Protein AF-A0A2M8DUD2-F1 (afdb_monomer)

Nearest PDB structures (foldseek):
  1knr-assembly1_A  TM=9.742E-01  e=7.635E-02  Escherichia coli

Sequence (43 aa):
RNLVQTADLIVQSALSRHESRGLHYSKDYPQTLPVAKPTILSP

Structure (mmCIF, N/CA/C/O backbone):
data_AF-A0A2M8DUD2-F1
#
_entry.id   AF-A0A2M8DUD2-F1
#
loop_
_atom_site.group_PDB
_atom_site.id
_atom_site.type_symbol
_atom_site.label_atom_id
_atom_site.label_alt_id
_atom_site.label_comp_id
_atom_site.label_asym_id
_atom_site.label_entity_id
_atom_site.label_seq_id
_atom_site.pdbx_PDB_ins_code
_atom_site.Cartn_x
_atom_site.Cartn_y
_atom_site.Cartn_z
_atom_site.occupancy
_atom_site.B_iso_or_equiv
_atom_site.auth_seq_id
_atom_site.auth_comp_id
_atom_site.auth_asym_id
_atom_site.auth_atom_id
_atom_site.pdbx_PDB_model_num
ATOM 1 N N . ARG A 1 1 ? -9.965 2.726 17.564 1.00 86.94 1 ARG A N 1
ATOM 2 C CA . ARG A 1 1 ? -10.352 3.720 16.531 1.00 86.94 1 ARG A CA 1
ATOM 3 C C . ARG A 1 1 ? -9.217 3.924 15.531 1.00 86.94 1 ARG A C 1
ATOM 5 O O . ARG A 1 1 ? -9.417 3.569 14.383 1.00 86.94 1 ARG A O 1
ATOM 12 N N . ASN A 1 2 ? -8.020 4.324 15.972 1.00 97.00 2 ASN A N 1
ATOM 13 C CA . ASN A 1 2 ? -6.871 4.563 15.081 1.00 97.00 2 ASN A CA 1
ATOM 14 C C . ASN A 1 2 ? -6.492 3.342 14.231 1.00 97.00 2 ASN A C 1
ATOM 16 O O . ASN A 1 2 ? -6.386 3.470 13.024 1.00 97.00 2 ASN A O 1
ATOM 20 N N . LEU A 1 3 ? -6.385 2.148 14.833 1.00 98.12 3 LEU A N 1
ATOM 21 C CA . LEU A 1 3 ? -5.996 0.936 14.096 1.00 98.12 3 LEU A CA 1
ATOM 22 C C . LEU A 1 3 ? -6.932 0.612 12.924 1.00 98.12 3 LEU A C 1
ATOM 24 O O . LEU A 1 3 ? -6.456 0.291 11.846 1.00 98.12 3 LEU A O 1
ATOM 28 N N . VAL A 1 4 ? -8.249 0.729 13.122 1.00 98.19 4 VAL A N 1
ATOM 29 C CA . VAL A 1 4 ? -9.243 0.444 12.072 1.00 98.19 4 VAL A CA 1
ATOM 30 C C . VAL A 1 4 ? -9.146 1.470 10.949 1.00 98.19 4 VAL A C 1
ATOM 32 O O . VAL A 1 4 ? -9.105 1.096 9.785 1.00 98.19 4 VAL A O 1
ATOM 35 N N . GLN A 1 5 ? -9.046 2.755 11.293 1.00 97.50 5 GLN A N 1
ATOM 36 C CA . GLN A 1 5 ? -8.921 3.821 10.302 1.00 97.50 5 GLN A CA 1
ATOM 37 C C . GLN A 1 5 ? -7.612 3.712 9.511 1.00 97.50 5 GLN A C 1
ATOM 39 O O . GLN A 1 5 ? -7.606 3.835 8.293 1.00 97.50 5 GLN A O 1
ATOM 44 N N . THR A 1 6 ? -6.495 3.440 10.185 1.00 98.12 6 THR A N 1
ATOM 45 C CA . THR A 1 6 ? -5.203 3.236 9.525 1.00 98.12 6 THR A CA 1
ATOM 46 C C . THR A 1 6 ? -5.220 1.995 8.633 1.00 98.12 6 THR A C 1
ATOM 48 O O . THR A 1 6 ? -4.703 2.054 7.521 1.00 98.12 6 THR A O 1
ATOM 51 N N . ALA A 1 7 ? -5.835 0.894 9.077 1.00 98.56 7 ALA A N 1
ATOM 52 C CA . ALA A 1 7 ? -5.975 -0.313 8.265 1.00 98.56 7 ALA A CA 1
ATOM 53 C C . ALA A 1 7 ? -6.800 -0.057 6.995 1.00 98.56 7 ALA A C 1
ATOM 55 O O . A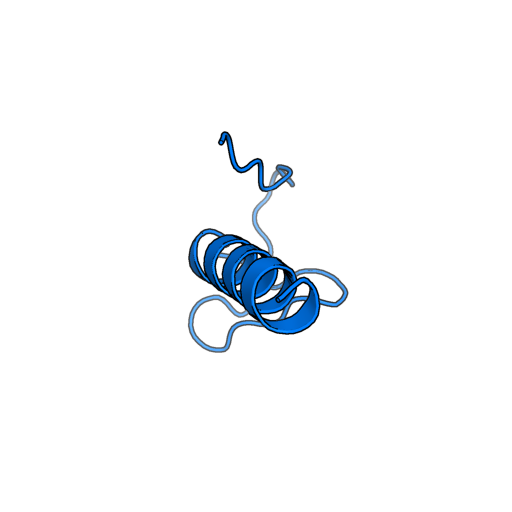LA A 1 7 ? -6.400 -0.497 5.921 1.00 98.56 7 ALA A O 1
ATOM 56 N N . ASP A 1 8 ? -7.895 0.697 7.098 1.00 98.19 8 ASP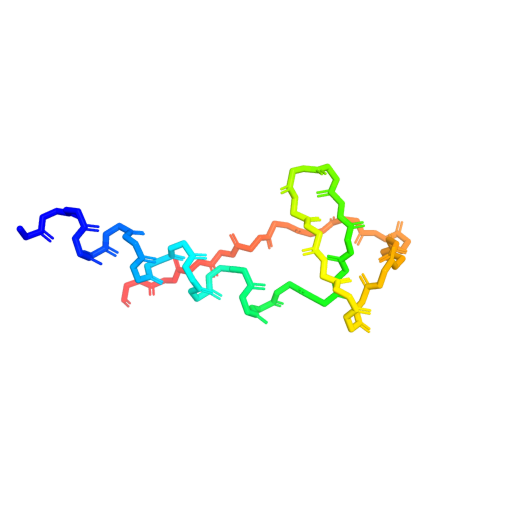 A N 1
ATOM 57 C CA . ASP A 1 8 ? -8.718 1.082 5.948 1.00 98.19 8 ASP A CA 1
ATOM 58 C C . ASP A 1 8 ? -7.909 1.886 4.913 1.00 98.19 8 ASP A C 1
ATOM 60 O O . ASP A 1 8 ? -7.854 1.521 3.738 1.00 98.19 8 ASP A O 1
ATOM 64 N N . LEU A 1 9 ? -7.151 2.896 5.357 1.00 98.31 9 LEU A N 1
ATOM 65 C CA . LEU A 1 9 ? -6.275 3.677 4.471 1.00 98.31 9 LEU A CA 1
ATOM 66 C C . LEU A 1 9 ? -5.189 2.818 3.798 1.00 98.31 9 LEU A C 1
ATOM 68 O O . LEU A 1 9 ? -4.866 3.037 2.627 1.00 98.31 9 LEU A O 1
ATOM 72 N N . ILE A 1 10 ? -4.631 1.829 4.506 1.00 98.56 10 ILE A N 1
ATOM 73 C CA . ILE A 1 10 ? -3.659 0.881 3.937 1.00 98.56 10 ILE A CA 1
ATOM 74 C C . ILE A 1 10 ? -4.315 0.039 2.836 1.00 98.56 10 ILE A C 1
ATOM 76 O O . ILE A 1 10 ? -3.743 -0.101 1.753 1.00 98.56 10 ILE A O 1
ATOM 80 N N . VAL A 1 11 ? -5.512 -0.496 3.090 1.00 98.38 11 VAL A N 1
ATOM 81 C CA . VAL A 1 11 ? -6.245 -1.332 2.128 1.00 98.38 11 VAL A CA 1
ATOM 82 C C . VAL A 1 11 ? -6.633 -0.524 0.892 1.00 98.38 11 VAL A C 1
ATOM 84 O O . VAL A 1 11 ? -6.350 -0.961 -0.223 1.00 98.38 11 VAL A O 1
ATOM 87 N N . GLN A 1 12 ? -7.191 0.676 1.062 1.00 98.38 12 GLN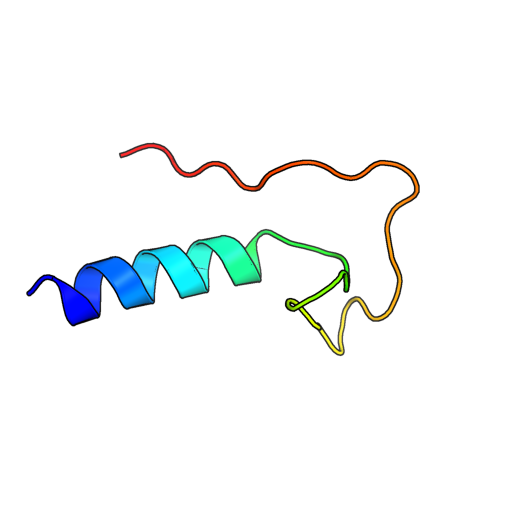 A N 1
ATOM 88 C CA . GLN A 1 12 ? -7.513 1.566 -0.059 1.00 98.38 12 GLN A CA 1
ATOM 89 C C . GLN A 1 12 ? -6.265 1.910 -0.882 1.00 98.38 12 GLN A C 1
ATOM 91 O O . GLN A 1 12 ? -6.290 1.863 -2.115 1.00 98.38 12 GLN A O 1
ATOM 96 N N . SER A 1 13 ? -5.142 2.175 -0.206 1.00 98.38 13 SER A N 1
ATOM 97 C CA . SER A 1 13 ? -3.879 2.454 -0.885 1.00 98.38 13 SER A CA 1
ATOM 98 C C . SER A 1 13 ? -3.404 1.263 -1.721 1.00 98.38 13 SER A C 1
ATOM 100 O O . SER A 1 13 ? -2.997 1.443 -2.870 1.00 98.38 13 SER A O 1
ATOM 102 N N . ALA A 1 14 ? -3.490 0.047 -1.173 1.00 98.38 14 ALA A N 1
ATOM 103 C CA . ALA A 1 14 ? -3.104 -1.180 -1.862 1.00 98.38 14 ALA A CA 1
ATOM 104 C C . ALA A 1 14 ? -4.014 -1.494 -3.061 1.00 98.38 14 ALA A C 1
ATOM 106 O O . ALA A 1 14 ? -3.499 -1.846 -4.117 1.00 98.38 14 ALA A O 1
ATOM 107 N N . LEU A 1 15 ? -5.334 -1.320 -2.930 1.00 97.81 15 LEU A N 1
ATOM 108 C CA . LEU A 1 15 ? -6.292 -1.578 -4.014 1.00 97.81 15 LEU A CA 1
ATOM 109 C C . LEU A 1 15 ? -6.097 -0.640 -5.211 1.00 97.81 15 LEU A C 1
ATOM 111 O O . LEU A 1 15 ? -6.266 -1.056 -6.350 1.00 97.81 15 LEU A O 1
ATOM 115 N N . SER A 1 16 ? -5.711 0.615 -4.970 1.00 97.62 16 SER A N 1
ATOM 116 C CA . SER A 1 16 ? -5.477 1.589 -6.048 1.00 97.62 16 SER A CA 1
ATOM 117 C C . SER A 1 16 ? -4.197 1.339 -6.865 1.00 97.62 16 SER A C 1
ATOM 119 O O . SER A 1 16 ? -4.001 1.950 -7.919 1.00 97.62 16 SER A O 1
ATOM 121 N N . ARG A 1 17 ? -3.286 0.484 -6.379 1.00 98.31 17 ARG A N 1
ATOM 122 C CA . ARG A 1 17 ? -1.978 0.243 -6.995 1.00 98.31 17 ARG A CA 1
ATOM 123 C C . ARG A 1 17 ? -2.032 -0.982 -7.910 1.00 98.31 17 ARG A C 1
ATOM 125 O O . ARG A 1 17 ? -2.045 -2.116 -7.455 1.00 98.31 17 ARG A O 1
ATOM 132 N N . HIS A 1 18 ? -1.988 -0.745 -9.219 1.00 97.81 18 HIS A N 1
ATOM 133 C CA . HIS A 1 18 ? -1.991 -1.796 -10.248 1.00 97.81 18 HIS A CA 1
ATOM 134 C C . HIS A 1 18 ? -0.574 -2.178 -10.714 1.00 97.81 18 HIS A C 1
ATOM 136 O O . HIS A 1 18 ? -0.276 -2.200 -11.908 1.00 97.81 18 HIS A O 1
ATOM 142 N N . GLU A 1 19 ? 0.328 -2.426 -9.766 1.00 98.62 19 GLU A N 1
ATOM 143 C CA . GLU A 1 19 ? 1.680 -2.938 -10.018 1.00 98.62 19 GLU A CA 1
ATOM 144 C C . GLU A 1 19 ? 2.224 -3.630 -8.771 1.00 98.62 19 GLU A C 1
ATOM 146 O O . GLU A 1 19 ? 1.825 -3.289 -7.662 1.00 98.62 19 GLU A O 1
ATOM 151 N N . SER A 1 20 ? 3.202 -4.517 -8.928 1.00 98.56 20 SER A N 1
ATOM 152 C CA . SER A 1 20 ? 3.974 -5.062 -7.809 1.00 98.56 20 SER A CA 1
ATOM 153 C C . SER A 1 20 ? 5.309 -4.345 -7.719 1.00 98.56 20 SER A C 1
ATOM 155 O O . SER A 1 20 ? 6.078 -4.335 -8.678 1.00 98.56 20 SER A O 1
ATOM 157 N N . ARG A 1 21 ? 5.599 -3.734 -6.569 1.00 98.19 21 ARG A N 1
ATOM 158 C CA . ARG A 1 21 ? 6.830 -2.973 -6.344 1.00 98.19 21 ARG A CA 1
ATOM 159 C C . ARG A 1 21 ? 7.206 -2.949 -4.865 1.00 98.19 21 ARG A C 1
ATOM 161 O O . ARG A 1 21 ? 6.440 -2.482 -4.024 1.00 98.19 21 ARG A O 1
ATOM 168 N N . GLY A 1 22 ? 8.440 -3.356 -4.564 1.00 97.12 22 GLY A N 1
ATOM 169 C CA . GLY A 1 22 ? 8.982 -3.319 -3.206 1.00 97.12 22 GLY A CA 1
ATOM 170 C C . GLY A 1 22 ? 8.154 -4.175 -2.246 1.00 97.12 22 GLY A C 1
ATOM 171 O O . GLY A 1 22 ? 7.976 -5.364 -2.480 1.00 97.12 22 GLY A O 1
ATOM 172 N N . LEU A 1 23 ? 7.639 -3.563 -1.176 1.00 98.00 23 LEU A N 1
ATOM 173 C CA . LEU A 1 23 ? 6.835 -4.249 -0.153 1.00 98.00 23 LEU A CA 1
ATOM 174 C C . LEU A 1 23 ? 5.374 -4.499 -0.567 1.00 98.00 23 LEU A C 1
ATOM 176 O O . LEU A 1 23 ? 4.653 -5.185 0.151 1.00 98.00 23 LEU A O 1
ATOM 180 N N . HIS A 1 24 ? 4.922 -3.945 -1.694 1.00 98.44 24 HIS A N 1
ATOM 181 C CA . HIS A 1 24 ? 3.583 -4.188 -2.221 1.00 98.44 24 HIS A CA 1
ATOM 182 C C . HIS A 1 24 ? 3.655 -5.193 -3.374 1.00 98.44 24 HIS A C 1
ATOM 184 O O . HIS A 1 24 ? 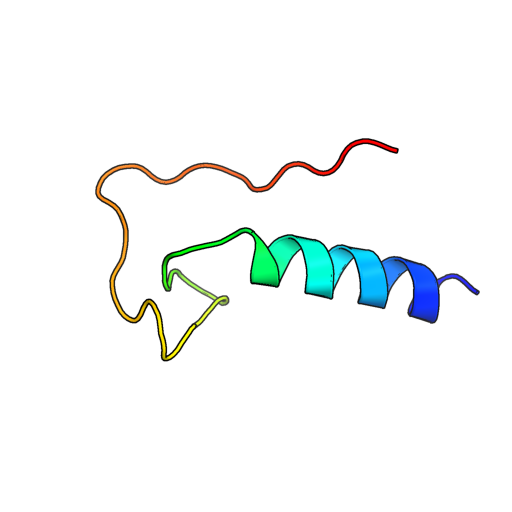4.275 -4.917 -4.401 1.00 98.44 24 HIS A O 1
ATOM 190 N N . TYR A 1 25 ? 3.001 -6.341 -3.210 1.00 98.38 25 TYR A N 1
ATOM 191 C CA . TYR A 1 25 ? 2.895 -7.376 -4.233 1.00 98.38 25 TYR A CA 1
ATOM 192 C C . TYR A 1 25 ? 1.427 -7.716 -4.488 1.00 98.38 25 TYR A C 1
ATOM 194 O O . TYR A 1 25 ? 0.677 -7.993 -3.551 1.00 98.38 25 TYR A O 1
ATOM 202 N N . SER A 1 26 ? 1.044 -7.731 -5.760 1.00 98.12 26 SER A N 1
ATOM 203 C CA . SER A 1 26 ? -0.272 -8.125 -6.247 1.00 98.12 26 SER A CA 1
ATOM 204 C C . SER A 1 26 ? -0.121 -9.247 -7.269 1.00 98.12 26 SER A C 1
ATOM 206 O O . SER A 1 26 ? 0.614 -9.117 -8.247 1.00 98.12 26 SER A O 1
ATOM 208 N N . LYS A 1 27 ? -0.846 -10.352 -7.061 1.00 98.12 27 LYS A N 1
ATOM 209 C CA . LYS A 1 27 ? -0.876 -11.477 -8.010 1.00 98.12 27 LYS A CA 1
ATOM 210 C C . LYS A 1 27 ? -1.505 -11.081 -9.346 1.00 98.12 27 LYS A C 1
ATOM 212 O O . LYS A 1 27 ? -1.103 -11.615 -10.374 1.00 98.12 27 LYS A O 1
ATOM 217 N N . ASP A 1 28 ? -2.443 -10.138 -9.315 1.00 98.25 28 ASP A N 1
ATOM 218 C CA . ASP A 1 28 ? -3.142 -9.638 -10.502 1.00 98.25 28 ASP A CA 1
ATOM 219 C C . ASP A 1 28 ? -2.260 -8.679 -11.315 1.00 98.25 28 ASP A C 1
ATOM 221 O O . ASP A 1 28 ? -2.370 -8.601 -12.537 1.00 98.25 28 ASP A O 1
ATOM 225 N N . TYR A 1 29 ? -1.327 -7.996 -10.642 1.00 98.06 29 TYR A N 1
ATOM 226 C CA . TYR A 1 29 ? -0.377 -7.066 -11.251 1.00 98.06 29 TYR A CA 1
ATOM 227 C C . TYR A 1 29 ? 1.064 -7.417 -10.846 1.00 98.06 29 TYR A C 1
ATOM 229 O O . TYR A 1 29 ? 1.693 -6.667 -10.100 1.00 98.06 29 TYR A O 1
ATOM 237 N N . PRO A 1 30 ? 1.627 -8.549 -11.310 1.00 98.31 30 PRO A N 1
ATOM 238 C CA . PRO A 1 30 ? 2.912 -9.057 -10.818 1.00 98.31 30 PRO A CA 1
ATOM 239 C C . PRO A 1 30 ? 4.124 -8.235 -11.279 1.00 98.31 30 PRO A C 1
ATOM 241 O O . PRO A 1 30 ? 5.222 -8.418 -10.761 1.00 98.31 30 PRO A O 1
ATOM 244 N N . GLN A 1 31 ? 3.943 -7.352 -12.263 1.00 98.38 31 GLN A N 1
ATOM 245 C CA . GLN A 1 31 ? 5.008 -6.552 -12.864 1.00 98.38 31 GLN A CA 1
ATOM 246 C C . GLN A 1 31 ? 4.992 -5.109 -12.351 1.00 98.38 31 GLN A C 1
ATOM 248 O O . GLN A 1 31 ? 3.983 -4.616 -11.846 1.00 98.38 31 GLN A O 1
ATOM 253 N N . THR A 1 32 ? 6.117 -4.421 -12.531 1.00 98.44 32 THR A N 1
ATOM 254 C CA . THR A 1 32 ? 6.257 -2.982 -12.285 1.00 98.44 32 THR A CA 1
ATOM 255 C C . THR A 1 32 ? 5.838 -2.158 -13.500 1.00 98.44 32 THR A C 1
ATOM 257 O O . THR A 1 32 ? 6.169 -2.516 -14.631 1.00 98.44 32 THR A O 1
ATOM 260 N N . LEU A 1 33 ? 5.227 -0.994 -13.278 1.00 97.94 33 LEU A N 1
ATOM 261 C CA . LEU A 1 33 ? 5.028 0.009 -14.326 1.00 97.94 33 LEU A CA 1
ATOM 262 C C . LEU A 1 33 ? 6.351 0.722 -14.681 1.00 97.94 33 LEU A C 1
ATOM 264 O O . LEU A 1 33 ? 7.239 0.831 -13.827 1.00 97.94 33 LEU A O 1
ATOM 268 N N . PRO A 1 34 ? 6.484 1.275 -15.904 1.00 97.75 34 PRO A N 1
ATOM 269 C CA . PRO A 1 34 ? 7.688 2.005 -16.314 1.00 97.75 34 PRO A CA 1
ATOM 270 C C . PRO A 1 34 ? 7.983 3.244 -15.459 1.00 97.75 34 PRO A C 1
ATOM 272 O O . PRO A 1 34 ? 9.139 3.614 -15.279 1.00 97.75 34 PRO A O 1
ATOM 275 N N . VAL A 1 35 ? 6.939 3.883 -14.919 1.00 97.56 35 VAL A N 1
ATOM 276 C CA . VAL A 1 35 ? 7.048 5.081 -14.079 1.00 97.56 35 VAL A CA 1
ATOM 277 C C . VAL A 1 35 ? 6.352 4.824 -12.752 1.00 97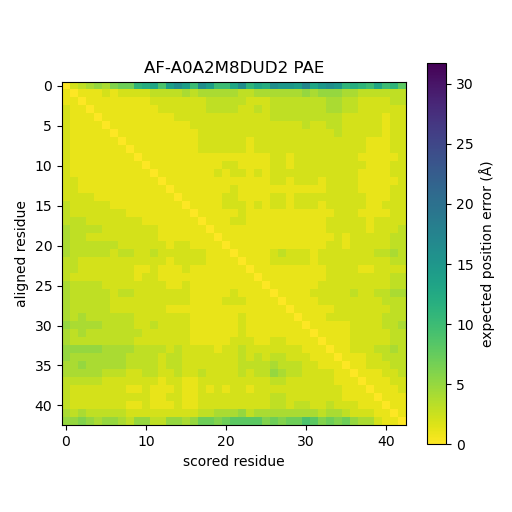.56 35 VAL A C 1
ATOM 279 O O . VAL A 1 35 ? 5.147 4.578 -12.713 1.00 97.56 35 VAL A O 1
ATOM 282 N N . ALA A 1 36 ? 7.106 4.921 -11.659 1.00 95.94 36 ALA A N 1
ATOM 283 C CA . ALA A 1 36 ? 6.552 4.8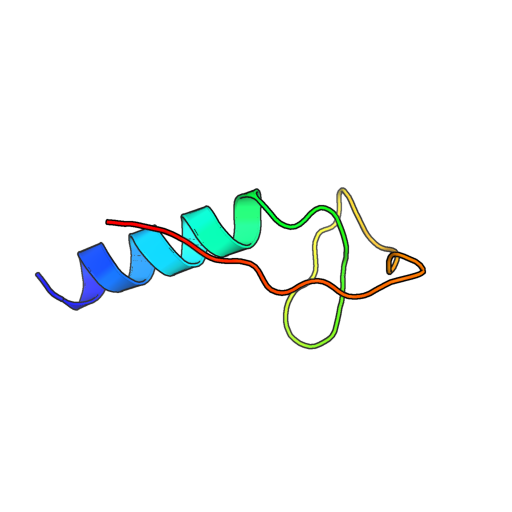21 -10.318 1.00 95.94 36 ALA A CA 1
ATOM 284 C C . ALA A 1 36 ? 5.788 6.103 -9.957 1.00 95.94 36 ALA A C 1
ATOM 286 O O . ALA A 1 36 ? 6.296 7.212 -10.131 1.00 95.94 36 ALA A O 1
ATOM 287 N N . LYS A 1 37 ? 4.577 5.949 -9.416 1.00 95.75 37 LYS A N 1
ATOM 288 C CA . LYS A 1 37 ? 3.775 7.051 -8.865 1.00 95.75 37 LYS A CA 1
ATOM 289 C C . LYS A 1 37 ? 3.401 6.744 -7.414 1.00 95.75 37 LYS A C 1
ATOM 291 O O . LYS A 1 37 ? 3.148 5.574 -7.111 1.00 95.75 37 LYS A O 1
ATOM 296 N N . PRO A 1 38 ? 3.376 7.739 -6.510 1.00 97.50 38 PRO A N 1
ATOM 297 C CA . PRO A 1 38 ? 2.853 7.537 -5.166 1.00 97.50 38 PRO A CA 1
ATOM 298 C C . PRO A 1 38 ? 1.339 7.316 -5.217 1.00 97.50 38 PRO A C 1
ATOM 300 O O . PRO A 1 38 ? 0.654 7.821 -6.105 1.00 97.50 38 PRO A O 1
ATOM 303 N N . THR A 1 39 ? 0.825 6.583 -4.235 1.00 97.75 39 THR A N 1
ATOM 304 C CA . THR A 1 39 ? -0.612 6.538 -3.962 1.00 97.75 39 THR A CA 1
ATOM 305 C C . THR A 1 39 ? -0.928 7.640 -2.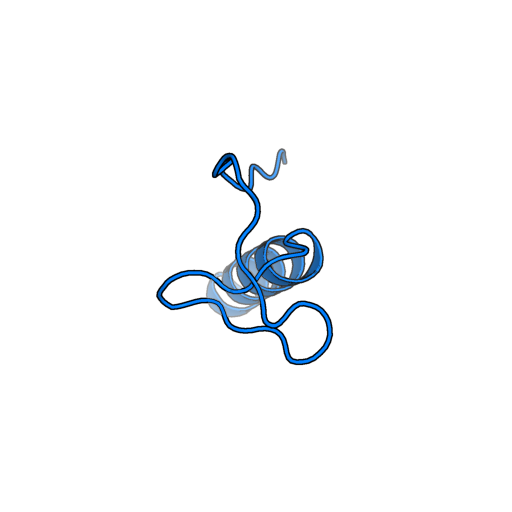959 1.00 97.75 39 THR A C 1
ATOM 307 O O . THR A 1 39 ? -0.285 7.707 -1.914 1.00 97.75 39 THR A O 1
ATOM 310 N N . ILE A 1 40 ? -1.881 8.513 -3.279 1.00 97.75 40 ILE A N 1
ATOM 311 C CA . ILE A 1 40 ? -2.266 9.649 -2.435 1.00 97.75 40 ILE A CA 1
ATOM 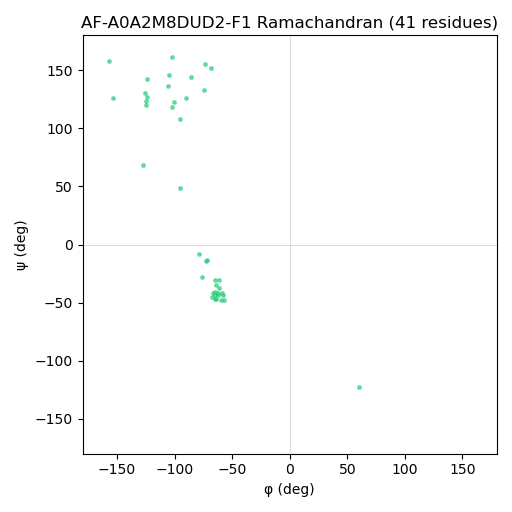312 C C . ILE A 1 40 ? -3.767 9.539 -2.175 1.00 97.75 40 ILE A C 1
ATOM 314 O O . ILE A 1 40 ? -4.545 9.476 -3.124 1.00 97.75 40 ILE A O 1
ATOM 318 N N . LEU A 1 41 ? -4.154 9.510 -0.900 1.00 97.12 41 LEU A N 1
ATOM 319 C CA . LEU A 1 41 ? -5.547 9.565 -0.460 1.00 97.12 41 LEU A CA 1
ATOM 320 C C . LEU A 1 41 ? -5.825 10.959 0.108 1.00 97.12 41 LEU A C 1
ATOM 322 O O . LEU A 1 41 ? -5.001 11.500 0.849 1.00 97.12 41 LEU A O 1
ATOM 326 N N . SER A 1 42 ? -6.966 11.538 -0.247 1.00 94.88 42 SER A N 1
ATOM 327 C CA . SER A 1 42 ? -7.451 12.802 0.313 1.00 94.88 42 SER A CA 1
ATOM 328 C C . SER A 1 42 ? -8.588 12.527 1.307 1.00 94.88 42 SER A C 1
ATOM 330 O O . SER A 1 42 ? -9.310 11.554 1.089 1.00 94.88 42 SER A O 1
ATOM 332 N N . PRO A 1 43 ? -8.718 13.320 2.391 1.00 90.38 43 PRO A N 1
ATOM 333 C CA . PRO A 1 43 ? -9.771 13.144 3.396 1.00 90.38 43 PRO A CA 1
ATOM 334 C C . PRO A 1 43 ? -11.188 13.290 2.841 1.00 90.38 43 PRO A C 1
ATOM 336 O O . PRO A 1 43 ? -11.372 14.109 1.911 1.00 90.38 43 PRO A O 1
#

Solvent-accessible surface area (backbone atoms only — not comparable to full-atom values): 2892 Å² total; per-residue (Å²): 111,66,67,61,55,53,50,50,54,51,51,56,48,54,72,73,48,84,34,20,56,89,94,45,78,35,89,92,24,70,51,66,64,98,69,89,73,87,80,84,86,78,136

Foldseek 3Di:
DVVVVVVVVVVVQLVVDQAADDPRADPNHRHDDPDDDHRDDDD

Secondary structure (DSSP, 8-state):
-HHHHHHHHHHHHHHT--S-BTTB--SSS-SPPSS--------

Mean predicted aligned error: 2.13 Å

Radius of gyration: 11.66 Å; Cα contacts (8 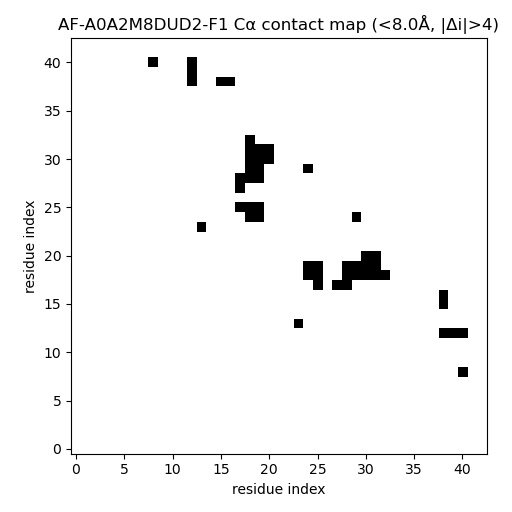Å, |Δi|>4): 26; chains: 1; bounding box: 19×25×33 Å

pLDDT: mean 97.44, std 2.12, range [86.94, 98.62]